Protein AF-A0KVY9-F1 (afdb_monomer_lite)

Secondary structure (DSSP, 8-state):
-HHHHHHHHHHHHHHHHHHHHTT-HHHHHHHHHGGGGGGS--HHHHHHHHHHHHHHIIIIIIHHHHHHHHHHHHTT---HHHHHHHHHHHHHHHHHHHHHHHHHHHHHHHHHS--

Foldseek 3Di:
DVVLLVLLLVLLQVVLVLCVVVVVVVSNVCSNCLSVLVVVLDLVSLVVSLVVLLCCLCPPLVVVLVVQLVVCVVVVHDNVVSNVVSVVSSVSSVVSSVSSVVSSVVSVVVVVVVD

Sequence (115 aa):
MWWRVSWIIVAFWLLSAHFLRYDQLVLTGLFAFA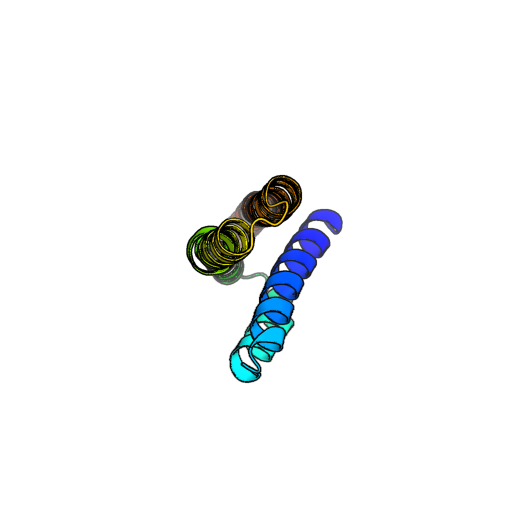PLGLLIKHPVVIRLLQAILFISVVIVWGTTAIDAVQVRIAHGAPWIRLAIIMGGVMLFSLGAVWSANGIWRKRARYSKSAF

pLDDT: mean 90.68, std 8.87, range [48.62, 97.38]

Radius of gyration: 16.35 Å; chains: 1; bounding box: 38×26×53 Å

Structure (mmCIF, N/CA/C/O backbone):
data_AF-A0KVY9-F1
#
_entry.id   AF-A0KVY9-F1
#
loop_
_atom_site.group_PDB
_atom_site.id
_atom_site.type_symbol
_atom_site.label_atom_id
_atom_site.label_alt_id
_atom_site.label_comp_id
_atom_site.label_asym_id
_atom_site.label_entity_id
_atom_site.label_seq_id
_atom_site.pdbx_PDB_ins_code
_atom_site.Cartn_x
_atom_site.Cartn_y
_atom_site.Cartn_z
_atom_site.occupancy
_atom_site.B_iso_or_equiv
_atom_site.auth_seq_id
_atom_site.auth_comp_id
_atom_site.auth_asym_id
_atom_site.auth_atom_id
_atom_site.pdbx_PDB_model_num
ATOM 1 N N . MET A 1 1 ? -22.096 2.111 4.348 1.00 67.62 1 MET A N 1
ATOM 2 C CA . MET A 1 1 ? -20.776 1.889 5.001 1.00 67.62 1 MET A CA 1
ATOM 3 C C . MET A 1 1 ? -19.995 0.752 4.345 1.00 67.62 1 MET A C 1
ATOM 5 O O . MET A 1 1 ? -18.7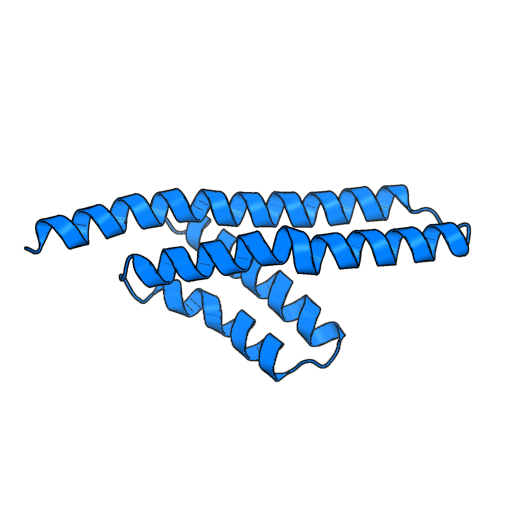75 0.829 4.338 1.00 67.62 1 MET A O 1
ATOM 9 N N . TRP A 1 2 ? -20.683 -0.222 3.739 1.00 80.88 2 TRP A N 1
ATOM 10 C CA . TRP A 1 2 ? -20.125 -1.383 3.035 1.00 80.88 2 TRP A CA 1
ATOM 11 C C . TRP A 1 2 ? -19.054 -1.056 1.988 1.00 80.88 2 TRP A C 1
ATOM 13 O O . TRP A 1 2 ? -17.958 -1.588 2.083 1.00 80.88 2 TRP A O 1
ATOM 23 N N . TRP A 1 3 ? -19.291 -0.089 1.094 1.00 87.38 3 TRP A N 1
ATOM 24 C CA . TRP A 1 3 ? -18.319 0.260 0.045 1.00 87.38 3 TRP A CA 1
ATOM 25 C C . TRP A 1 3 ? -16.937 0.686 0.577 1.00 87.38 3 TRP A C 1
ATOM 27 O O . TRP A 1 3 ? -15.921 0.354 -0.022 1.00 87.38 3 TRP A O 1
ATOM 37 N N . ARG A 1 4 ? -16.875 1.374 1.730 1.00 88.00 4 ARG A N 1
ATOM 38 C CA . ARG A 1 4 ? -15.601 1.785 2.358 1.00 88.00 4 ARG A CA 1
ATOM 39 C C . ARG A 1 4 ? -14.856 0.593 2.951 1.00 88.00 4 ARG A C 1
ATOM 41 O O . ARG A 1 4 ? -13.638 0.534 2.882 1.00 88.00 4 ARG A O 1
ATOM 48 N N . VAL A 1 5 ? -15.599 -0.344 3.541 1.00 88.81 5 VAL A N 1
ATOM 49 C CA . VAL A 1 5 ? -15.041 -1.572 4.122 1.00 88.81 5 VAL A CA 1
ATOM 50 C C . VAL A 1 5 ? -14.485 -2.457 3.011 1.00 88.81 5 VAL A C 1
ATOM 52 O O . VAL A 1 5 ? -13.329 -2.855 3.093 1.00 88.81 5 VAL A O 1
ATOM 55 N N . SER A 1 6 ? -15.256 -2.675 1.943 1.00 92.06 6 SER A N 1
ATOM 56 C CA . SER A 1 6 ? -14.808 -3.427 0.769 1.00 92.06 6 SER A CA 1
ATOM 57 C C . SER A 1 6 ? -13.548 -2.819 0.153 1.00 92.06 6 SER A C 1
ATOM 59 O O . SER A 1 6 ? -12.609 -3.547 -0.139 1.00 92.06 6 SER A O 1
ATOM 61 N N . TRP A 1 7 ? -13.474 -1.489 0.031 1.00 94.62 7 TRP A N 1
ATOM 62 C CA . TRP A 1 7 ? -12.287 -0.814 -0.502 1.00 94.62 7 TRP A CA 1
ATOM 63 C C . TRP A 1 7 ? -11.036 -1.073 0.353 1.00 94.62 7 TRP A C 1
ATOM 65 O O . TRP A 1 7 ? -9.989 -1.438 -0.177 1.00 94.62 7 TRP A O 1
ATOM 75 N N . ILE A 1 8 ? -11.144 -0.954 1.681 1.00 93.12 8 ILE A N 1
ATOM 76 C CA . ILE A 1 8 ? -10.026 -1.232 2.598 1.00 93.12 8 ILE A CA 1
ATOM 77 C C . ILE A 1 8 ? -9.608 -2.707 2.525 1.00 93.12 8 ILE A C 1
ATOM 79 O O . ILE A 1 8 ? -8.412 -2.984 2.481 1.00 93.12 8 ILE A O 1
ATOM 83 N N . ILE A 1 9 ? -10.566 -3.639 2.472 1.00 94.69 9 ILE A N 1
ATOM 84 C CA . ILE A 1 9 ? -10.284 -5.077 2.329 1.00 94.69 9 ILE A CA 1
ATOM 85 C C . ILE A 1 9 ? -9.483 -5.333 1.051 1.00 94.69 9 ILE A C 1
ATOM 87 O O . ILE A 1 9 ? -8.424 -5.949 1.114 1.00 94.69 9 ILE A O 1
ATOM 91 N N . VAL A 1 10 ? -9.940 -4.806 -0.088 1.00 96.00 10 VAL A N 1
ATOM 92 C CA . VAL A 1 10 ? -9.254 -4.991 -1.374 1.00 96.00 10 VAL A CA 1
ATOM 93 C C . VAL A 1 10 ? -7.849 -4.385 -1.344 1.00 96.00 10 VAL A C 1
ATOM 95 O O . VAL A 1 10 ? -6.915 -5.010 -1.834 1.00 96.00 10 VAL A O 1
ATOM 98 N N . ALA A 1 11 ? -7.656 -3.215 -0.727 1.00 96.00 11 ALA A N 1
ATOM 99 C CA . ALA A 1 11 ? -6.326 -2.615 -0.593 1.00 96.00 11 ALA A CA 1
ATOM 100 C C . ALA A 1 11 ? -5.367 -3.486 0.243 1.00 96.00 11 ALA A C 1
ATOM 102 O O . ALA A 1 11 ? -4.208 -3.663 -0.131 1.00 96.00 11 ALA A O 1
ATOM 103 N N . PHE A 1 12 ? -5.850 -4.081 1.339 1.00 96.38 12 PHE A N 1
ATOM 104 C CA . PHE A 1 12 ? -5.065 -5.023 2.143 1.00 96.38 12 PHE A CA 1
ATOM 105 C C . PHE A 1 12 ? -4.783 -6.338 1.418 1.00 96.38 12 PHE A C 1
ATOM 107 O O . PHE A 1 12 ? -3.692 -6.885 1.552 1.00 96.38 12 PHE A O 1
ATOM 114 N N . TRP A 1 13 ? -5.726 -6.837 0.622 1.00 96.56 13 TRP A N 1
ATOM 115 C CA . TRP A 1 13 ? -5.516 -8.041 -0.179 1.00 96.56 13 TRP A CA 1
ATOM 116 C C . TRP A 1 13 ? -4.538 -7.819 -1.327 1.00 96.56 13 TRP A C 1
ATOM 118 O O . TRP A 1 13 ? -3.718 -8.694 -1.575 1.00 96.56 13 TRP A O 1
ATOM 128 N N . LEU A 1 14 ? -4.542 -6.647 -1.967 1.00 95.56 14 LEU A N 1
ATOM 129 C CA . LEU A 1 14 ? -3.496 -6.277 -2.925 1.00 95.56 14 LEU A CA 1
ATOM 130 C C . LEU A 1 14 ? -2.117 -6.275 -2.255 1.00 95.56 14 LEU A C 1
ATOM 132 O O . LEU A 1 14 ? -1.165 -6.822 -2.808 1.00 95.56 14 LEU A O 1
ATOM 136 N N . LEU A 1 15 ? -2.019 -5.703 -1.051 1.00 96.06 15 LEU A N 1
ATOM 137 C CA . LEU A 1 15 ? -0.777 -5.696 -0.280 1.00 96.06 15 LEU A CA 1
ATOM 138 C C . LEU A 1 15 ? -0.339 -7.118 0.107 1.00 96.06 15 LEU A C 1
ATOM 140 O O . LEU A 1 15 ? 0.822 -7.471 -0.058 1.00 96.06 15 LEU A O 1
ATOM 144 N N . SER A 1 16 ? -1.267 -7.957 0.568 1.00 96.31 16 SER A N 1
ATOM 145 C CA . SER A 1 16 ? -1.011 -9.365 0.891 1.00 96.31 16 SER A CA 1
ATOM 146 C C . SER A 1 16 ? -0.540 -10.161 -0.332 1.00 96.31 16 SER A C 1
ATOM 148 O O . SER A 1 16 ? 0.475 -10.849 -0.263 1.00 96.31 16 SER A O 1
ATOM 150 N N . ALA A 1 17 ? -1.208 -10.002 -1.479 1.00 95.81 17 ALA A N 1
ATOM 151 C CA . ALA A 1 17 ? -0.840 -10.659 -2.731 1.00 95.81 17 ALA A CA 1
ATOM 152 C C . ALA A 1 17 ? 0.556 -10.247 -3.220 1.00 95.81 17 ALA A C 1
ATOM 154 O O . ALA A 1 17 ? 1.274 -11.062 -3.799 1.00 95.81 17 ALA A O 1
ATOM 155 N N . HIS A 1 18 ? 0.966 -9.001 -2.962 1.00 95.25 18 HIS A N 1
ATOM 156 C CA . HIS A 1 18 ? 2.332 -8.569 -3.228 1.00 95.25 18 HIS A CA 1
ATOM 157 C C . HIS A 1 18 ? 3.343 -9.383 -2.410 1.00 95.25 18 HIS A C 1
ATOM 159 O O . HIS A 1 18 ? 4.266 -9.936 -2.993 1.00 95.25 18 HIS A O 1
ATOM 165 N N . PHE A 1 19 ? 3.152 -9.532 -1.096 1.00 95.00 19 PHE A N 1
ATOM 166 C CA . PHE A 1 19 ? 4.057 -10.341 -0.266 1.00 95.00 19 PHE A CA 1
ATOM 167 C C . PHE A 1 19 ? 4.031 -11.832 -0.615 1.00 95.00 19 PHE A C 1
ATOM 169 O O . PHE A 1 19 ? 5.069 -12.488 -0.526 1.00 95.00 19 PHE A O 1
ATOM 176 N N . LEU A 1 20 ? 2.889 -12.345 -1.083 1.00 95.50 20 LEU A N 1
ATOM 177 C CA . LEU A 1 20 ? 2.778 -13.719 -1.570 1.00 95.50 20 LEU A CA 1
ATOM 178 C C . LEU A 1 20 ? 3.662 -13.956 -2.800 1.00 95.50 20 LEU A C 1
ATOM 180 O O . LEU A 1 20 ? 4.278 -15.006 -2.908 1.00 95.50 20 LEU A O 1
ATOM 184 N N . ARG A 1 21 ? 3.777 -12.968 -3.699 1.00 93.12 21 ARG A N 1
ATOM 185 C CA . ARG A 1 21 ? 4.646 -13.051 -4.886 1.00 93.12 21 ARG A CA 1
ATOM 186 C C . ARG A 1 21 ? 6.133 -13.216 -4.539 1.00 93.12 21 ARG A C 1
ATOM 188 O O . ARG A 1 21 ? 6.879 -13.728 -5.365 1.00 93.12 21 ARG A O 1
ATOM 195 N N . TYR A 1 22 ? 6.554 -12.762 -3.360 1.00 92.75 22 TYR A N 1
ATOM 196 C CA . TYR A 1 22 ? 7.929 -12.891 -2.863 1.00 92.75 22 TYR A CA 1
ATOM 197 C C . TYR A 1 22 ? 8.069 -14.011 -1.819 1.00 92.75 22 TYR A C 1
ATOM 199 O O . TYR A 1 22 ? 9.009 -13.985 -1.028 1.00 92.75 22 TYR A O 1
ATOM 207 N N . ASP A 1 23 ? 7.110 -14.944 -1.765 1.00 93.19 23 ASP A N 1
ATOM 208 C CA . ASP A 1 23 ? 7.071 -16.082 -0.836 1.00 93.19 23 ASP A CA 1
ATOM 209 C C . ASP A 1 23 ? 7.144 -15.693 0.655 1.00 93.19 23 ASP A C 1
ATOM 211 O O . ASP A 1 23 ? 7.455 -16.502 1.532 1.00 93.19 23 ASP A O 1
ATOM 215 N N . GLN A 1 24 ? 6.794 -14.447 0.992 1.00 95.25 24 GLN A N 1
ATOM 216 C CA . GLN A 1 24 ? 6.781 -13.954 2.369 1.00 95.25 24 GLN A CA 1
ATOM 217 C C . GLN A 1 24 ? 5.455 -14.321 3.046 1.00 95.25 24 GLN A C 1
ATOM 219 O O . GLN A 1 24 ? 4.587 -13.475 3.286 1.00 95.25 24 GLN A O 1
ATOM 224 N N . LEU A 1 25 ? 5.283 -15.609 3.357 1.00 94.62 25 LEU A N 1
ATOM 225 C CA . LEU A 1 25 ? 4.023 -16.175 3.865 1.00 94.62 25 LEU A CA 1
ATOM 226 C C . LEU A 1 25 ? 3.554 -15.530 5.180 1.00 94.62 25 LEU A C 1
ATOM 228 O O . LEU A 1 25 ? 2.356 -15.311 5.366 1.00 94.62 25 LEU A O 1
ATOM 232 N N . VAL A 1 26 ? 4.485 -15.159 6.067 1.00 95.94 26 VAL A N 1
ATOM 233 C CA . VAL A 1 26 ? 4.163 -14.495 7.344 1.00 95.94 26 VAL A CA 1
ATOM 234 C C . VAL A 1 26 ? 3.495 -13.138 7.105 1.00 95.94 26 VAL A C 1
ATOM 236 O O . VAL A 1 26 ? 2.421 -12.872 7.646 1.00 95.94 26 VAL A O 1
ATOM 239 N N . LEU A 1 27 ? 4.087 -12.290 6.257 1.00 93.94 27 LEU A N 1
ATOM 240 C CA . LEU A 1 27 ? 3.511 -10.982 5.922 1.00 93.94 27 LEU A CA 1
ATOM 241 C C . LEU A 1 27 ? 2.234 -11.119 5.091 1.00 93.94 27 LEU A C 1
ATOM 243 O O . LEU A 1 27 ? 1.288 -10.357 5.287 1.00 93.94 27 LEU A O 1
ATOM 247 N N . THR A 1 28 ? 2.174 -12.127 4.221 1.00 96.25 28 THR A N 1
ATOM 248 C CA . THR A 1 28 ? 0.970 -12.462 3.453 1.00 96.25 28 THR A CA 1
ATOM 249 C C . THR A 1 28 ? -0.211 -12.710 4.383 1.00 96.25 28 THR A C 1
ATOM 251 O O . THR A 1 28 ? -1.236 -12.038 4.252 1.00 96.25 28 THR A O 1
ATOM 254 N N . GLY A 1 29 ? -0.059 -13.618 5.354 1.00 95.00 29 GLY A N 1
ATOM 255 C CA . GLY A 1 29 ? -1.095 -13.914 6.342 1.00 95.00 29 GLY A CA 1
ATOM 256 C C . GLY A 1 29 ? -1.453 -12.685 7.176 1.00 95.00 29 GLY A C 1
ATOM 257 O O . GLY A 1 29 ? -2.631 -12.350 7.304 1.00 95.00 29 GLY A O 1
ATOM 258 N N . LEU A 1 30 ? -0.445 -11.956 7.669 1.00 95.62 30 LEU A N 1
ATOM 259 C CA . LEU A 1 30 ? -0.649 -10.746 8.466 1.00 95.62 30 LEU A CA 1
ATOM 260 C C . LEU A 1 30 ? -1.538 -9.727 7.740 1.00 95.62 30 LEU A C 1
ATOM 262 O O . LEU A 1 30 ? -2.527 -9.263 8.306 1.00 95.62 30 LEU A O 1
ATOM 266 N N . PHE A 1 31 ? -1.229 -9.401 6.483 1.00 95.88 31 PHE A N 1
ATOM 267 C CA . PHE A 1 31 ? -2.000 -8.418 5.721 1.00 95.88 31 PHE A CA 1
ATOM 268 C C . PHE A 1 31 ? -3.312 -8.971 5.154 1.00 95.88 31 PHE A C 1
ATOM 270 O O . PHE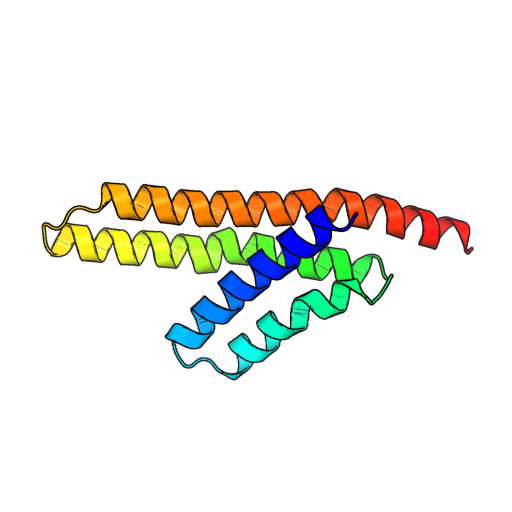 A 1 31 ? -4.257 -8.200 4.992 1.00 95.88 31 PHE A O 1
ATOM 277 N N . ALA A 1 32 ? -3.423 -10.284 4.921 1.00 95.69 32 ALA A N 1
ATOM 278 C CA . ALA A 1 32 ? -4.684 -10.922 4.534 1.00 95.69 32 ALA A CA 1
ATOM 279 C C . ALA A 1 32 ? -5.739 -10.814 5.646 1.00 95.69 32 ALA A C 1
ATOM 281 O O . ALA A 1 32 ? -6.907 -10.529 5.368 1.00 95.69 32 ALA A O 1
ATOM 282 N N . PHE A 1 33 ? -5.318 -11.000 6.903 1.00 95.69 33 PHE A N 1
ATOM 283 C CA . PHE A 1 33 ? -6.197 -10.951 8.073 1.00 95.69 33 PHE A CA 1
ATOM 284 C C . PHE A 1 33 ? -6.299 -9.565 8.721 1.00 95.69 33 PHE A C 1
ATOM 286 O O . PHE A 1 33 ? -7.288 -9.293 9.399 1.00 95.69 33 PHE A O 1
ATOM 293 N N . ALA A 1 34 ? -5.355 -8.649 8.476 1.00 93.06 34 ALA A N 1
ATOM 294 C CA . ALA A 1 34 ? -5.397 -7.267 8.965 1.00 93.06 34 ALA A CA 1
ATOM 295 C C . ALA A 1 34 ? -6.763 -6.557 8.811 1.00 93.06 34 ALA A C 1
ATOM 297 O O . ALA A 1 34 ? -7.219 -5.945 9.785 1.00 93.06 34 ALA A O 1
ATOM 298 N N . PRO A 1 35 ? -7.487 -6.636 7.672 1.00 91.88 35 PRO A N 1
ATOM 299 C CA . PRO A 1 35 ? -8.778 -5.967 7.545 1.00 91.88 35 PRO A CA 1
ATOM 300 C C . PRO A 1 35 ? -9.875 -6.542 8.460 1.00 91.88 35 PRO A C 1
ATOM 302 O O . PRO A 1 35 ? -10.865 -5.850 8.697 1.00 91.88 35 PRO A O 1
ATOM 305 N N . LEU A 1 36 ? -9.707 -7.730 9.061 1.00 91.75 36 LEU A N 1
ATOM 306 C CA . LEU A 1 36 ? -10.599 -8.214 10.128 1.00 91.75 36 LEU A CA 1
ATOM 307 C C . LEU A 1 36 ? -10.564 -7.300 11.362 1.00 91.75 36 LEU A C 1
ATOM 309 O O . LEU A 1 36 ? -11.557 -7.197 12.081 1.00 91.75 36 LEU A O 1
ATOM 313 N N . GLY A 1 37 ? -9.483 -6.537 11.555 1.00 87.12 37 GLY A N 1
ATOM 314 C CA . GLY A 1 37 ? -9.403 -5.477 12.560 1.00 87.12 37 GLY A CA 1
ATOM 315 C C . GLY A 1 37 ? -10.488 -4.402 12.401 1.00 87.12 37 GLY A C 1
ATOM 316 O O . GLY A 1 37 ? -10.834 -3.731 13.371 1.00 87.12 37 GLY A O 1
ATOM 317 N N . LEU A 1 38 ? -11.116 -4.271 11.224 1.00 86.69 38 LEU A N 1
ATOM 318 C CA . LEU A 1 38 ? -12.287 -3.408 11.040 1.00 86.69 38 LEU A CA 1
ATOM 319 C C . LEU A 1 38 ? -13.486 -3.851 11.897 1.00 86.69 38 LEU A C 1
ATOM 321 O O . LEU A 1 38 ? -14.320 -3.002 12.227 1.00 86.69 38 LEU A O 1
ATOM 325 N N . LEU A 1 39 ? -13.579 -5.127 12.285 1.00 86.75 39 LEU A N 1
ATOM 326 C CA . LEU A 1 39 ? -14.614 -5.643 13.192 1.00 86.75 39 LEU A CA 1
ATOM 327 C C . LEU A 1 39 ? -14.413 -5.140 14.624 1.00 86.75 39 LEU A C 1
ATOM 329 O O . LEU A 1 39 ? -15.385 -4.881 15.336 1.00 86.75 39 LEU A O 1
ATOM 333 N N . ILE A 1 40 ? -13.158 -4.905 15.016 1.00 83.56 40 ILE A N 1
ATOM 334 C CA . ILE A 1 40 ? -12.811 -4.311 16.301 1.00 83.56 40 ILE A CA 1
ATOM 335 C C . ILE A 1 40 ? -13.214 -2.835 16.234 1.00 83.56 40 ILE A C 1
ATOM 337 O O . ILE A 1 40 ? -12.584 -2.010 15.569 1.00 83.56 40 ILE A O 1
ATOM 341 N N . LYS A 1 41 ? -14.316 -2.472 16.904 1.00 76.06 41 LYS A N 1
ATOM 342 C CA . LYS A 1 41 ? -14.916 -1.119 16.879 1.00 76.06 41 LYS A CA 1
ATOM 343 C C . LYS A 1 41 ? -14.049 -0.033 17.544 1.00 76.06 41 LYS A C 1
ATOM 345 O O . LYS A 1 41 ? -14.508 1.093 17.715 1.00 76.06 41 LYS A O 1
ATOM 350 N N . HIS A 1 42 ? -12.790 -0.334 17.850 1.00 83.38 42 HIS A N 1
ATOM 351 C CA . HIS A 1 42 ? -11.859 0.555 18.523 1.00 83.38 42 HIS A CA 1
ATOM 352 C C . HIS A 1 42 ? -11.210 1.560 17.544 1.00 83.38 42 HIS A C 1
ATOM 354 O O . HIS A 1 42 ? -10.723 1.163 16.479 1.00 83.38 42 HIS A O 1
ATOM 360 N N . PRO A 1 43 ? -11.165 2.867 17.871 1.00 83.44 43 PRO A N 1
ATOM 361 C CA . PRO A 1 43 ? -10.645 3.895 16.966 1.00 83.44 43 PRO A CA 1
ATOM 362 C C . PRO A 1 43 ? -9.144 3.747 16.674 1.00 83.44 43 PRO A C 1
ATOM 364 O O . PRO A 1 43 ? -8.716 4.055 15.562 1.00 83.44 43 PRO A O 1
ATOM 367 N N . VAL A 1 44 ? -8.350 3.237 17.623 1.00 88.00 44 VAL A N 1
ATOM 368 C CA . VAL A 1 44 ? -6.901 3.031 17.426 1.00 88.00 44 VAL A CA 1
ATOM 369 C C . VAL A 1 44 ? -6.628 1.977 16.353 1.00 88.00 44 VAL A C 1
ATOM 371 O O . VAL A 1 44 ? -5.764 2.191 15.511 1.00 88.00 44 VAL A O 1
ATOM 374 N N . VAL A 1 45 ? -7.413 0.894 16.303 1.00 89.19 45 VAL A N 1
ATOM 375 C CA . VAL A 1 45 ? -7.232 -0.175 15.303 1.00 89.19 45 VAL A CA 1
ATOM 376 C C . VAL A 1 45 ? -7.443 0.368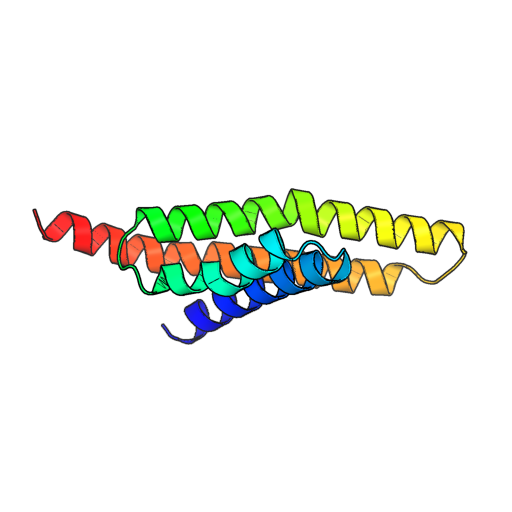 13.891 1.00 89.19 45 VAL A C 1
ATOM 378 O O . VAL A 1 45 ? -6.633 0.125 13.003 1.00 89.19 45 VAL A O 1
ATOM 381 N N . ILE A 1 46 ? -8.471 1.199 13.689 1.00 88.69 46 ILE A N 1
ATOM 382 C CA . ILE A 1 46 ? -8.699 1.860 12.396 1.00 88.69 46 ILE A CA 1
ATOM 383 C C . ILE A 1 46 ? -7.526 2.767 12.015 1.00 88.69 46 ILE A C 1
ATOM 385 O O . ILE A 1 46 ? -7.144 2.817 10.846 1.00 88.69 46 ILE A O 1
ATOM 389 N N . ARG A 1 47 ? -6.942 3.473 12.989 1.00 89.88 47 ARG A N 1
ATOM 390 C CA . ARG A 1 47 ? -5.804 4.361 12.743 1.00 89.88 47 ARG A CA 1
ATOM 391 C C . ARG A 1 47 ? -4.538 3.584 12.381 1.00 89.88 47 ARG A C 1
ATOM 393 O O . ARG A 1 47 ? -3.827 4.011 11.477 1.00 89.88 47 ARG A O 1
ATOM 400 N N . LEU A 1 48 ? -4.302 2.440 13.023 1.00 93.12 48 LEU A N 1
ATOM 401 C CA . LEU A 1 48 ? -3.203 1.532 12.687 1.00 93.12 48 LEU A CA 1
ATOM 402 C C . LEU A 1 48 ? -3.349 0.980 11.266 1.00 93.12 48 LEU A C 1
ATOM 404 O O . LEU A 1 48 ? -2.418 1.098 10.476 1.00 93.12 48 LEU A O 1
ATOM 408 N N . LEU A 1 49 ? -4.529 0.467 10.901 1.00 92.75 49 LEU A N 1
ATOM 409 C CA . LEU A 1 49 ? -4.790 -0.032 9.544 1.00 92.75 49 LEU A CA 1
ATOM 410 C C . LEU A 1 49 ? -4.570 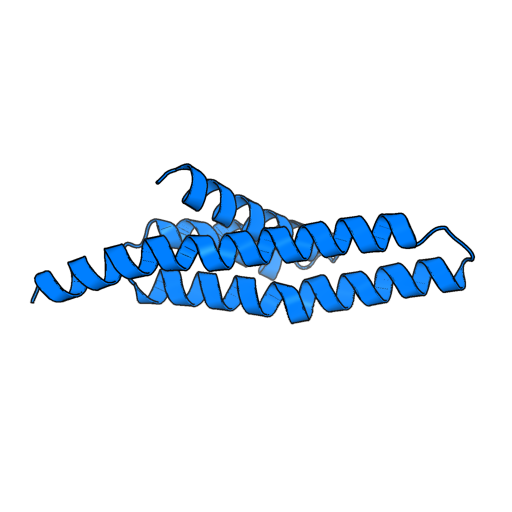1.052 8.481 1.00 92.75 49 LEU A C 1
ATOM 412 O O . LEU A 1 49 ? -4.000 0.796 7.423 1.00 92.75 49 LEU A O 1
ATOM 416 N N . GLN A 1 50 ? -4.985 2.282 8.782 1.00 92.38 50 GLN A N 1
ATOM 417 C CA . GLN A 1 50 ? -4.763 3.424 7.907 1.00 92.38 50 GLN A CA 1
ATOM 418 C C . GLN A 1 50 ? -3.273 3.771 7.767 1.00 92.38 50 GLN A C 1
ATOM 420 O O . GLN A 1 50 ? -2.823 4.045 6.656 1.00 92.38 50 GLN A O 1
ATOM 425 N N . ALA A 1 51 ? -2.520 3.773 8.870 1.00 94.38 51 ALA A N 1
ATOM 426 C CA . ALA A 1 51 ? -1.086 4.045 8.857 1.00 94.38 51 ALA A CA 1
ATOM 427 C C . ALA A 1 51 ? -0.330 2.989 8.041 1.00 94.38 51 ALA A C 1
ATOM 429 O O . ALA A 1 51 ? 0.477 3.351 7.192 1.00 94.38 51 ALA A O 1
ATOM 430 N N . ILE A 1 52 ? -0.659 1.707 8.227 1.00 95.25 52 ILE A N 1
ATOM 431 C CA . ILE A 1 52 ? -0.083 0.594 7.462 1.00 95.25 52 ILE A CA 1
ATOM 432 C C . ILE A 1 52 ? -0.307 0.794 5.960 1.00 95.25 52 ILE A C 1
ATOM 434 O O . ILE A 1 52 ? 0.653 0.772 5.193 1.00 95.25 52 ILE A O 1
ATOM 438 N N . LEU A 1 53 ? -1.550 1.046 5.532 1.00 94.44 53 LEU A N 1
ATOM 439 C CA . LEU A 1 53 ? -1.848 1.254 4.112 1.00 94.44 53 LEU A CA 1
ATOM 440 C C . LEU A 1 53 ? -1.127 2.485 3.550 1.00 94.44 53 LEU A C 1
ATOM 442 O O . LEU A 1 53 ? -0.570 2.417 2.457 1.00 94.44 53 LEU A O 1
ATOM 446 N N . PHE A 1 54 ? -1.090 3.589 4.297 1.00 95.75 54 PHE A N 1
ATOM 447 C CA . PHE A 1 54 ? -0.390 4.799 3.869 1.00 95.75 54 PHE A CA 1
ATOM 448 C C . PHE A 1 54 ? 1.116 4.569 3.698 1.00 95.75 54 PHE A C 1
ATOM 450 O O . PHE A 1 54 ? 1.676 4.926 2.665 1.00 95.75 54 PHE A O 1
ATOM 457 N N . ILE A 1 55 ? 1.756 3.915 4.669 1.00 96.31 55 ILE A N 1
ATOM 458 C CA . ILE A 1 55 ? 3.178 3.563 4.602 1.00 96.31 55 ILE A CA 1
ATOM 459 C C . ILE A 1 55 ? 3.434 2.620 3.419 1.00 96.31 55 ILE A C 1
ATOM 461 O O . ILE A 1 55 ? 4.395 2.814 2.676 1.00 96.31 55 ILE A O 1
ATOM 465 N N . SER A 1 56 ? 2.541 1.652 3.184 1.00 94.94 56 SER A N 1
ATOM 466 C CA . SER A 1 56 ? 2.670 0.703 2.074 1.00 94.94 56 SER A CA 1
ATOM 467 C C . SER A 1 56 ? 2.640 1.371 0.692 1.00 94.94 56 SER A C 1
ATOM 469 O O . SER A 1 56 ? 3.342 0.922 -0.208 1.00 94.94 56 SER A O 1
ATOM 471 N N . VAL A 1 57 ? 1.908 2.481 0.518 1.00 95.12 57 VAL A N 1
ATOM 472 C CA . VAL A 1 57 ? 1.897 3.255 -0.741 1.00 95.12 57 VAL A CA 1
ATOM 473 C C . VAL A 1 57 ? 3.295 3.730 -1.114 1.00 95.12 57 VAL A C 1
ATOM 475 O O . VAL A 1 57 ? 3.687 3.625 -2.271 1.00 95.12 57 VAL A O 1
ATOM 478 N N . VAL A 1 58 ? 4.052 4.231 -0.141 1.00 93.44 58 VAL A N 1
ATOM 479 C CA . VAL A 1 58 ? 5.386 4.780 -0.396 1.00 93.44 58 VAL A CA 1
ATOM 480 C C . VAL A 1 58 ? 6.426 3.664 -0.429 1.00 93.44 58 VAL A C 1
ATOM 482 O O . VAL A 1 58 ? 7.177 3.553 -1.393 1.00 93.44 58 VAL A O 1
ATOM 485 N N . ILE A 1 59 ? 6.447 2.818 0.604 1.00 95.69 59 ILE A N 1
ATOM 486 C CA . ILE A 1 59 ? 7.526 1.845 0.812 1.00 95.69 59 ILE A CA 1
ATOM 487 C C . ILE A 1 59 ? 7.374 0.613 -0.075 1.00 95.69 59 ILE A C 1
ATOM 489 O O . ILE A 1 59 ? 8.376 0.111 -0.563 1.00 95.69 59 ILE A O 1
ATOM 493 N N . VAL A 1 60 ? 6.156 0.111 -0.286 1.00 95.81 60 VAL A N 1
ATOM 494 C CA . VAL A 1 60 ? 5.932 -1.134 -1.041 1.00 95.81 60 VAL A CA 1
ATOM 495 C C . VAL A 1 60 ? 5.588 -0.813 -2.486 1.00 95.81 60 VAL A C 1
ATOM 497 O O . VAL A 1 60 ? 6.278 -1.241 -3.406 1.00 95.81 60 VAL A O 1
ATOM 500 N N . TRP A 1 61 ? 4.542 -0.019 -2.712 1.00 96.44 61 TRP A N 1
ATOM 501 C CA . TRP A 1 61 ? 4.089 0.263 -4.072 1.00 96.44 61 TRP A CA 1
ATOM 502 C C . TRP A 1 61 ? 5.036 1.202 -4.820 1.00 96.44 61 TRP A C 1
ATOM 504 O O . TRP A 1 61 ? 5.289 0.968 -5.999 1.00 96.44 61 TRP A O 1
ATOM 514 N N . GLY A 1 62 ? 5.602 2.205 -4.143 1.00 95.62 62 GLY A N 1
ATOM 515 C CA . GLY A 1 62 ? 6.582 3.121 -4.728 1.00 95.62 62 GLY A CA 1
ATOM 516 C C . GLY A 1 62 ? 7.862 2.417 -5.179 1.00 95.62 62 GLY A C 1
ATOM 517 O O . GLY A 1 62 ? 8.257 2.559 -6.334 1.00 95.62 62 GLY A O 1
ATOM 518 N N . THR A 1 63 ? 8.471 1.607 -4.308 1.00 96.06 63 THR A N 1
ATOM 519 C CA . THR A 1 63 ? 9.678 0.827 -4.647 1.00 96.06 63 THR A CA 1
ATOM 520 C C . THR A 1 63 ? 9.397 -0.162 -5.774 1.00 96.06 63 THR A C 1
ATOM 522 O O . THR A 1 63 ? 10.073 -0.128 -6.797 1.00 96.06 63 THR A O 1
ATOM 525 N N . THR A 1 64 ? 8.309 -0.934 -5.675 1.00 95.25 64 THR A N 1
ATOM 526 C CA . THR A 1 64 ? 7.891 -1.880 -6.723 1.00 95.25 64 THR A CA 1
ATOM 527 C C . THR A 1 64 ? 7.675 -1.192 -8.069 1.00 95.25 64 THR A C 1
ATOM 529 O O . THR A 1 64 ? 8.032 -1.741 -9.110 1.00 95.25 64 THR A O 1
ATOM 532 N N . ALA A 1 65 ? 7.066 -0.003 -8.073 1.00 95.94 65 ALA A N 1
ATOM 533 C CA . ALA A 1 65 ? 6.814 0.749 -9.295 1.00 95.94 65 ALA A CA 1
ATOM 534 C C . ALA A 1 65 ? 8.122 1.205 -9.946 1.00 95.94 65 ALA A C 1
ATOM 536 O O . ALA A 1 65 ? 8.289 1.029 -11.152 1.00 95.94 65 ALA A O 1
ATOM 537 N N . ILE A 1 66 ? 9.040 1.756 -9.148 1.00 96.81 66 ILE A N 1
ATOM 538 C CA . ILE A 1 66 ? 10.350 2.206 -9.618 1.00 96.81 66 ILE A CA 1
ATOM 539 C C . ILE A 1 66 ? 11.129 1.018 -10.180 1.00 96.81 66 ILE A C 1
ATOM 541 O O . ILE A 1 66 ? 11.516 1.060 -11.345 1.00 96.81 66 ILE A O 1
ATOM 545 N N . ASP A 1 67 ? 11.274 -0.062 -9.414 1.00 95.81 67 ASP A N 1
ATOM 546 C CA . ASP A 1 67 ? 12.037 -1.243 -9.825 1.00 95.81 67 ASP A CA 1
ATOM 547 C C . ASP A 1 67 ? 11.477 -1.847 -11.116 1.00 95.81 67 ASP A C 1
ATOM 549 O O . ASP A 1 67 ? 12.207 -2.105 -12.075 1.00 95.81 67 ASP A O 1
ATOM 553 N N . ALA A 1 68 ? 10.155 -2.012 -11.194 1.00 94.62 68 ALA A N 1
ATOM 554 C CA . ALA A 1 68 ? 9.520 -2.607 -12.360 1.00 94.62 68 ALA A CA 1
ATOM 555 C C . ALA A 1 68 ? 9.627 -1.710 -13.611 1.00 94.62 68 ALA A C 1
ATOM 557 O O . ALA A 1 68 ? 9.769 -2.227 -14.723 1.00 94.62 68 ALA A O 1
ATOM 558 N N . VAL A 1 69 ? 9.595 -0.381 -13.455 1.00 97.12 69 VAL A N 1
ATOM 559 C CA . VAL A 1 69 ? 9.835 0.568 -14.555 1.00 97.12 69 VAL A CA 1
ATOM 560 C C . VAL A 1 69 ? 11.297 0.535 -14.998 1.00 97.12 69 VAL A C 1
ATOM 562 O O . VAL A 1 69 ? 11.549 0.439 -16.199 1.00 97.12 69 VAL A O 1
ATOM 565 N N . GLN A 1 70 ? 12.251 0.550 -14.064 1.00 97.06 70 GLN A N 1
ATOM 566 C CA . GLN A 1 70 ? 13.685 0.508 -14.375 1.00 97.06 70 GLN A CA 1
ATOM 567 C C . GLN A 1 70 ? 14.059 -0.764 -15.138 1.00 97.06 70 GLN A C 1
ATOM 569 O O . GLN A 1 70 ? 14.728 -0.692 -16.168 1.00 97.06 70 GLN A O 1
ATOM 574 N N . VAL A 1 71 ? 13.538 -1.921 -14.714 1.00 96.62 71 VAL A N 1
ATOM 575 C CA . VAL A 1 71 ? 13.720 -3.185 -15.440 1.00 96.62 71 VAL A CA 1
ATOM 576 C C . VAL A 1 71 ? 13.203 -3.066 -16.875 1.00 96.62 71 VAL A C 1
ATOM 578 O O . VAL A 1 71 ? 13.891 -3.472 -17.806 1.00 96.62 71 VAL A O 1
ATOM 581 N N . ARG A 1 72 ? 12.019 -2.483 -17.100 1.00 96.06 72 ARG A N 1
ATOM 582 C CA . ARG A 1 72 ? 11.464 -2.334 -18.458 1.00 96.06 72 ARG A CA 1
ATOM 583 C C . ARG A 1 72 ? 12.300 -1.398 -19.330 1.00 96.06 72 ARG A C 1
ATOM 585 O O . ARG A 1 72 ? 12.524 -1.732 -20.490 1.00 96.06 72 ARG A O 1
ATOM 592 N N . ILE A 1 73 ? 12.778 -0.283 -18.777 1.00 96.94 73 ILE A N 1
ATOM 593 C CA . ILE A 1 73 ? 13.664 0.658 -19.478 1.00 96.94 73 ILE A CA 1
ATOM 594 C C . ILE A 1 73 ? 14.959 -0.045 -19.897 1.00 96.94 73 ILE A C 1
ATOM 596 O O . ILE A 1 73 ? 15.336 0.034 -21.063 1.00 96.94 73 ILE A O 1
ATOM 600 N N . ALA A 1 74 ? 15.588 -0.795 -18.986 1.00 97.12 74 ALA A N 1
ATOM 601 C CA . ALA A 1 74 ? 16.824 -1.528 -19.262 1.00 97.12 74 ALA A CA 1
ATOM 602 C C . ALA A 1 74 ? 16.672 -2.579 -20.380 1.00 97.12 74 ALA A C 1
ATOM 604 O O . ALA A 1 74 ? 17.621 -2.844 -21.110 1.00 97.12 74 ALA A O 1
ATOM 605 N N . HIS A 1 75 ? 15.474 -3.145 -20.545 1.00 96.69 75 HIS A N 1
ATOM 606 C CA . HIS A 1 75 ? 15.167 -4.122 -21.596 1.00 96.69 75 HIS A CA 1
ATOM 607 C C . HIS A 1 75 ? 14.592 -3.488 -22.877 1.00 96.69 75 HIS A C 1
ATOM 609 O O . HIS A 1 75 ? 14.111 -4.212 -23.748 1.00 96.69 75 HIS A O 1
ATOM 615 N N . GLY A 1 76 ? 14.562 -2.154 -22.993 1.00 95.81 76 GLY A N 1
ATOM 616 C CA . GLY A 1 76 ? 13.960 -1.461 -24.140 1.00 95.81 76 GLY A CA 1
ATOM 617 C C . GLY A 1 76 ? 12.455 -1.718 -24.307 1.00 95.81 76 GLY A C 1
ATOM 618 O O . GLY A 1 76 ? 11.904 -1.537 -25.391 1.00 95.81 76 GLY A O 1
ATOM 619 N N . ALA A 1 77 ? 11.774 -2.165 -23.249 1.00 95.69 77 ALA A N 1
ATOM 620 C CA . ALA A 1 77 ? 10.368 -2.544 -23.283 1.00 95.69 77 ALA A CA 1
ATOM 621 C C . ALA A 1 77 ? 9.444 -1.355 -22.939 1.00 95.69 77 ALA A C 1
ATOM 623 O O . ALA A 1 77 ? 9.820 -0.468 -22.167 1.00 95.69 77 ALA A O 1
ATOM 624 N N . PRO A 1 78 ? 8.184 -1.346 -23.420 1.00 95.62 78 PRO A N 1
ATOM 625 C CA . PRO A 1 78 ? 7.223 -0.302 -23.070 1.00 95.62 78 PRO A CA 1
ATOM 626 C C . PRO A 1 78 ? 6.937 -0.262 -21.559 1.00 95.62 78 PRO A C 1
ATOM 628 O O . PRO A 1 78 ? 6.398 -1.214 -20.992 1.00 95.62 78 PRO A O 1
ATOM 631 N N . TRP A 1 79 ? 7.254 0.858 -20.906 1.00 96.94 79 TRP A N 1
ATOM 632 C CA . TRP A 1 79 ? 7.130 1.032 -19.449 1.00 96.94 79 TRP A CA 1
ATOM 633 C C . TRP A 1 79 ? 6.004 1.992 -19.035 1.00 96.94 79 TRP A C 1
ATOM 635 O O . TRP A 1 79 ? 5.508 1.902 -17.915 1.00 96.94 79 TRP A O 1
ATOM 645 N N . ILE A 1 80 ? 5.532 2.865 -19.935 1.00 96.50 80 ILE A N 1
ATOM 646 C CA . ILE A 1 80 ? 4.495 3.871 -19.629 1.00 96.50 80 ILE A CA 1
ATOM 647 C C . ILE A 1 80 ? 3.201 3.206 -19.140 1.00 96.50 80 ILE A C 1
ATOM 649 O O . ILE A 1 80 ? 2.624 3.624 -18.139 1.00 96.50 80 ILE A O 1
ATOM 653 N N . ARG A 1 81 ? 2.766 2.125 -19.803 1.00 96.19 81 ARG A N 1
ATOM 654 C CA . ARG A 1 81 ? 1.570 1.367 -19.391 1.00 96.19 81 ARG A CA 1
ATOM 655 C C . ARG A 1 81 ? 1.710 0.820 -17.969 1.00 96.19 81 ARG A C 1
ATOM 657 O O . ARG A 1 81 ? 0.768 0.899 -17.190 1.00 96.19 81 ARG A O 1
ATOM 664 N N . LEU A 1 82 ? 2.891 0.309 -17.624 1.00 94.75 82 LEU A N 1
ATOM 665 C CA . LEU A 1 82 ? 3.188 -0.197 -16.287 1.00 94.75 82 LEU A CA 1
ATOM 666 C C . LEU A 1 82 ? 3.169 0.928 -15.245 1.00 94.75 82 LEU A C 1
ATOM 668 O O . LEU A 1 82 ? 2.549 0.767 -14.197 1.00 94.75 82 LEU A O 1
ATOM 672 N N . ALA A 1 83 ? 3.787 2.072 -15.550 1.00 96.06 83 ALA A N 1
ATOM 673 C CA . ALA A 1 83 ? 3.795 3.236 -14.668 1.00 96.06 83 ALA A CA 1
ATOM 674 C C . ALA A 1 83 ? 2.372 3.744 -14.376 1.00 96.06 83 ALA A C 1
ATOM 676 O O . ALA A 1 83 ? 2.045 4.017 -13.224 1.00 96.06 83 ALA A O 1
ATOM 677 N N . ILE A 1 84 ? 1.501 3.795 -15.393 1.00 97.38 84 ILE A N 1
ATOM 678 C CA . ILE A 1 84 ? 0.090 4.184 -15.232 1.00 97.38 84 ILE A CA 1
ATOM 679 C C . ILE A 1 84 ? -0.653 3.198 -14.322 1.00 97.38 84 ILE A C 1
ATOM 681 O O . ILE A 1 84 ? -1.367 3.625 -13.416 1.00 97.38 84 ILE A O 1
ATOM 685 N N . ILE A 1 85 ? -0.473 1.888 -14.526 1.00 95.94 85 ILE A N 1
ATOM 686 C CA . ILE A 1 85 ? -1.116 0.859 -13.694 1.00 95.94 85 ILE A CA 1
ATOM 687 C C . ILE A 1 85 ? -0.661 0.986 -12.238 1.00 95.94 85 ILE A C 1
ATOM 689 O O . ILE A 1 85 ? -1.497 1.037 -11.338 1.00 95.94 85 ILE A O 1
ATOM 693 N N . MET A 1 86 ? 0.648 1.085 -12.001 1.00 96.19 86 MET A N 1
ATOM 694 C CA . MET A 1 86 ? 1.197 1.203 -10.649 1.00 96.19 86 MET A CA 1
ATOM 695 C C . MET A 1 86 ? 0.768 2.505 -9.968 1.00 96.19 86 MET A C 1
ATOM 697 O O . MET A 1 86 ? 0.363 2.480 -8.807 1.00 96.19 86 MET A O 1
ATOM 701 N N . GLY A 1 87 ? 0.748 3.622 -10.700 1.00 96.38 87 GLY A N 1
ATOM 702 C CA . GLY A 1 87 ? 0.176 4.879 -10.219 1.00 96.38 87 GLY A CA 1
ATOM 703 C C . GLY A 1 87 ? -1.299 4.728 -9.835 1.00 96.38 87 GLY A C 1
ATOM 704 O O . GLY A 1 87 ? -1.716 5.191 -8.775 1.00 96.38 87 GLY A O 1
ATOM 705 N N . GLY A 1 88 ? -2.077 3.992 -10.634 1.00 97.00 88 GLY A N 1
ATOM 706 C CA . GLY A 1 88 ? -3.454 3.617 -10.314 1.00 97.00 88 GLY A CA 1
ATOM 707 C C . GLY A 1 88 ? -3.573 2.813 -9.015 1.00 97.00 88 GLY A C 1
ATOM 708 O O . GLY A 1 88 ? -4.410 3.139 -8.176 1.00 97.00 88 GLY A O 1
ATOM 709 N N . VAL A 1 89 ? -2.708 1.816 -8.795 1.00 95.31 89 VAL A N 1
ATOM 710 C CA . VAL A 1 89 ? -2.669 1.021 -7.550 1.00 95.31 89 VAL A CA 1
ATOM 711 C C . VAL A 1 89 ? -2.334 1.896 -6.335 1.00 95.31 89 VAL A C 1
ATOM 713 O O . VAL A 1 89 ? -2.966 1.769 -5.280 1.00 95.31 89 VAL A O 1
ATOM 716 N N . MET A 1 90 ? -1.389 2.829 -6.479 1.00 96.75 90 MET A N 1
ATOM 717 C CA . MET A 1 90 ? -1.030 3.784 -5.426 1.00 96.75 90 MET A CA 1
ATOM 718 C C . MET A 1 90 ? -2.201 4.715 -5.089 1.00 96.75 90 MET A C 1
ATOM 720 O O . MET A 1 90 ? -2.559 4.853 -3.917 1.00 96.75 90 MET A O 1
ATOM 724 N N . LEU A 1 91 ? -2.849 5.304 -6.100 1.00 96.88 91 LEU A N 1
ATOM 725 C CA . LEU A 1 91 ? -4.020 6.168 -5.919 1.00 96.88 91 LEU A CA 1
ATOM 726 C C . LEU A 1 91 ? -5.203 5.409 -5.313 1.00 96.88 91 LEU A C 1
ATOM 728 O O . LEU A 1 91 ? -5.867 5.921 -4.412 1.00 96.88 91 LEU A O 1
ATOM 732 N N . PHE A 1 92 ? -5.441 4.171 -5.747 1.00 96.00 92 PHE A N 1
ATOM 733 C CA . PHE A 1 92 ? -6.466 3.300 -5.178 1.00 96.00 92 PHE A CA 1
ATOM 734 C C . PHE A 1 92 ? -6.216 3.040 -3.685 1.00 96.00 92 PHE A C 1
ATOM 736 O O . PHE A 1 92 ? -7.140 3.146 -2.873 1.00 96.00 92 PHE A O 1
ATOM 743 N N . SER A 1 93 ? -4.965 2.764 -3.313 1.00 94.75 93 SER A N 1
ATOM 744 C CA . SER A 1 93 ? -4.557 2.535 -1.923 1.00 94.75 93 SER A CA 1
ATOM 745 C C . SER A 1 93 ? -4.684 3.807 -1.071 1.00 94.75 93 SER A C 1
ATOM 747 O O . SER A 1 93 ? -5.194 3.755 0.049 1.00 94.75 93 SER A O 1
ATOM 749 N N . LEU A 1 94 ? -4.330 4.979 -1.613 1.00 94.31 94 LEU A N 1
ATOM 750 C CA . LEU A 1 94 ? -4.557 6.277 -0.959 1.00 94.31 94 LEU A CA 1
ATOM 751 C C . LEU A 1 94 ? -6.050 6.593 -0.789 1.00 94.31 94 LEU A C 1
ATOM 753 O O . LEU A 1 94 ? -6.469 7.095 0.257 1.00 94.31 94 LEU A O 1
ATOM 757 N N . GLY A 1 95 ? -6.875 6.249 -1.779 1.00 93.88 95 GLY A N 1
ATOM 758 C CA . GLY A 1 95 ? -8.331 6.336 -1.686 1.00 93.88 95 GLY A CA 1
ATOM 759 C C . GLY A 1 95 ? -8.877 5.495 -0.529 1.00 93.88 95 GLY A C 1
ATOM 760 O O . GLY A 1 95 ? -9.689 5.984 0.264 1.00 93.88 95 GLY A O 1
ATOM 761 N N . ALA A 1 96 ? -8.362 4.274 -0.349 1.00 92.94 96 ALA A N 1
ATOM 762 C CA . ALA A 1 96 ? -8.711 3.415 0.782 1.00 92.94 96 ALA A CA 1
ATOM 763 C C . ALA A 1 96 ? -8.318 4.053 2.130 1.00 92.94 96 ALA A C 1
ATOM 765 O O . ALA A 1 96 ? -9.147 4.107 3.047 1.00 92.94 96 ALA A O 1
ATOM 766 N N . VAL A 1 97 ? -7.108 4.619 2.229 1.00 92.62 97 VAL A N 1
ATOM 767 C CA . VAL A 1 97 ? -6.612 5.369 3.403 1.00 92.62 97 VAL A CA 1
ATOM 768 C C . VAL A 1 97 ? -7.534 6.540 3.747 1.00 92.62 97 VAL A C 1
ATOM 770 O O . VAL A 1 97 ? -7.928 6.708 4.904 1.00 92.62 97 VAL A O 1
ATOM 773 N N . TRP A 1 98 ? -7.930 7.347 2.760 1.00 91.19 98 TRP A N 1
ATOM 774 C CA . TRP A 1 98 ? -8.865 8.451 2.987 1.00 91.19 98 TRP A CA 1
ATOM 775 C C . TRP A 1 98 ? -10.237 7.918 3.411 1.00 91.19 98 TRP A C 1
ATOM 777 O O . TRP A 1 98 ? -10.858 8.430 4.349 1.00 91.19 98 TRP A O 1
ATOM 787 N N . SER A 1 99 ? -10.714 6.836 2.797 1.00 88.56 99 SER A N 1
ATOM 788 C CA . SER A 1 99 ? -12.012 6.258 3.141 1.00 88.56 99 SER A CA 1
ATOM 789 C C . SER A 1 99 ? -12.106 5.873 4.631 1.00 88.56 99 SER A C 1
ATOM 791 O O . SER A 1 99 ? -13.166 6.087 5.242 1.00 88.56 99 SER A O 1
ATOM 793 N N . ALA A 1 100 ? -10.987 5.428 5.227 1.00 85.75 100 ALA A N 1
ATOM 794 C CA . ALA A 1 100 ? -10.851 5.057 6.634 1.00 85.75 100 ALA A CA 1
ATOM 795 C C . ALA A 1 100 ? -11.018 6.247 7.600 1.00 85.75 100 ALA A C 1
ATOM 797 O O . ALA A 1 100 ? -11.619 6.078 8.665 1.00 85.75 100 ALA A O 1
ATOM 798 N N . ASN A 1 101 ? -10.633 7.474 7.212 1.00 84.94 101 ASN A N 1
ATOM 799 C CA . ASN A 1 101 ? -10.866 8.692 8.016 1.00 84.94 101 ASN A CA 1
ATOM 800 C C . ASN A 1 101 ? -12.358 8.910 8.325 1.00 84.94 101 ASN A C 1
ATOM 802 O O . ASN A 1 101 ? -12.727 9.429 9.383 1.00 84.94 101 ASN A O 1
ATOM 806 N N . GLY A 1 102 ? -13.239 8.531 7.393 1.00 78.75 102 GLY A N 1
ATOM 807 C CA . GLY A 1 102 ? -14.688 8.602 7.590 1.00 78.75 102 GLY A CA 1
ATOM 808 C C . GLY A 1 102 ? -15.195 7.620 8.652 1.00 78.75 102 GLY A C 1
ATOM 809 O O . GLY A 1 102 ? -16.123 7.945 9.393 1.00 78.75 102 GLY A O 1
ATOM 810 N N . ILE A 1 103 ? -14.574 6.440 8.753 1.00 78.56 103 ILE A N 1
ATOM 811 C CA . ILE A 1 103 ? -14.907 5.404 9.742 1.00 78.56 103 ILE A CA 1
ATOM 812 C C . ILE A 1 103 ? -14.360 5.802 11.116 1.00 78.56 103 ILE A C 1
ATOM 814 O O . ILE A 1 103 ? -15.090 5.749 12.108 1.00 78.56 103 ILE A O 1
ATOM 818 N N . TRP A 1 104 ? -13.113 6.276 11.162 1.00 81.44 104 TRP A N 1
ATOM 819 C CA . TRP A 1 104 ? -12.460 6.727 12.388 1.00 81.44 104 TRP A CA 1
ATOM 820 C C . TRP A 1 104 ? -13.237 7.856 13.079 1.00 81.44 104 TRP A C 1
ATOM 822 O O . TRP A 1 104 ? -13.595 7.716 14.245 1.00 81.44 104 TRP A O 1
ATOM 832 N N . ARG A 1 105 ? -13.620 8.922 12.353 1.00 78.50 105 ARG A N 1
ATOM 833 C CA . ARG A 1 105 ? -14.392 10.050 12.924 1.00 78.50 105 ARG A CA 1
ATOM 834 C C . ARG A 1 105 ? -15.744 9.640 13.511 1.00 78.50 105 ARG A C 1
ATOM 836 O O . ARG A 1 105 ? -16.258 10.312 14.403 1.00 78.50 105 ARG A O 1
ATOM 843 N N . LYS A 1 106 ? -16.366 8.577 12.994 1.00 77.44 106 LYS A N 1
ATOM 844 C CA . LYS A 1 106 ? -17.609 8.039 13.566 1.00 77.44 106 LYS A CA 1
ATOM 845 C C . LYS A 1 106 ? -17.320 7.269 14.854 1.00 77.44 106 LYS A C 1
ATOM 847 O O . LYS A 1 106 ? -17.936 7.561 15.870 1.00 77.44 106 LYS A O 1
ATOM 852 N N . ARG A 1 107 ? -16.349 6.349 14.841 1.00 77.88 107 ARG A N 1
ATOM 853 C CA . ARG A 1 107 ? -16.005 5.512 16.008 1.00 77.88 107 ARG A CA 1
ATOM 854 C C . ARG A 1 107 ? -15.398 6.307 17.167 1.00 77.88 107 ARG A C 1
ATOM 856 O O . ARG A 1 107 ? -15.747 6.059 18.312 1.00 77.88 107 ARG A O 1
ATOM 863 N N . ALA A 1 108 ? -14.562 7.303 16.876 1.00 75.94 108 ALA A N 1
ATOM 864 C CA . ALA A 1 108 ? -13.988 8.188 17.888 1.00 75.94 108 ALA A CA 1
ATOM 865 C C . ALA A 1 108 ? -15.057 9.023 18.616 1.00 75.94 108 ALA A C 1
ATOM 867 O O . ALA A 1 108 ? -14.911 9.289 19.803 1.00 75.94 108 ALA A O 1
ATOM 868 N N . ARG A 1 109 ? -16.150 9.400 17.933 1.00 75.69 109 ARG A N 1
ATOM 869 C CA . ARG A 1 109 ? -17.287 10.081 18.571 1.00 75.69 109 ARG A CA 1
ATOM 870 C C . ARG A 1 109 ? -18.052 9.161 19.522 1.00 75.69 109 ARG A C 1
ATOM 872 O O . ARG A 1 109 ? -18.291 9.565 20.648 1.00 75.69 109 ARG A O 1
ATOM 879 N N . TYR A 1 110 ? -18.341 7.924 19.112 1.00 70.06 110 TYR A N 1
ATOM 880 C CA . TYR A 1 110 ? -18.999 6.939 19.986 1.00 70.06 110 TYR A CA 1
ATOM 881 C C . TYR A 1 110 ? -18.166 6.571 21.218 1.00 70.06 110 TYR A C 1
ATOM 883 O O . TYR A 1 110 ? -18.714 6.400 22.298 1.00 70.06 110 TYR A O 1
ATOM 891 N N . SER A 1 111 ? -16.841 6.477 21.077 1.00 72.44 111 SER A N 1
ATOM 892 C CA . SER A 1 111 ? -15.955 6.207 22.216 1.00 72.44 111 SER A CA 1
ATOM 893 C C . SER A 1 111 ? -15.927 7.350 23.233 1.00 72.44 111 SER A C 1
ATOM 895 O O . SER A 1 111 ? -15.672 7.092 24.401 1.00 72.44 111 SER A O 1
ATOM 897 N N . LYS A 1 112 ? -16.150 8.597 22.797 1.00 67.00 112 LYS A N 1
ATOM 898 C CA . LYS A 1 112 ? -16.174 9.779 23.670 1.00 67.00 112 LYS A CA 1
ATOM 899 C C . LYS A 1 112 ? -17.523 10.012 24.353 1.00 67.00 112 LYS A C 1
ATOM 901 O O . LYS A 1 112 ? -17.546 10.739 25.326 1.00 67.00 112 LYS A O 1
ATOM 906 N N . SER A 1 113 ? -18.617 9.448 23.837 1.00 65.19 113 SER A N 1
ATOM 907 C CA . SER A 1 113 ? -19.958 9.553 24.437 1.00 65.19 113 SER A 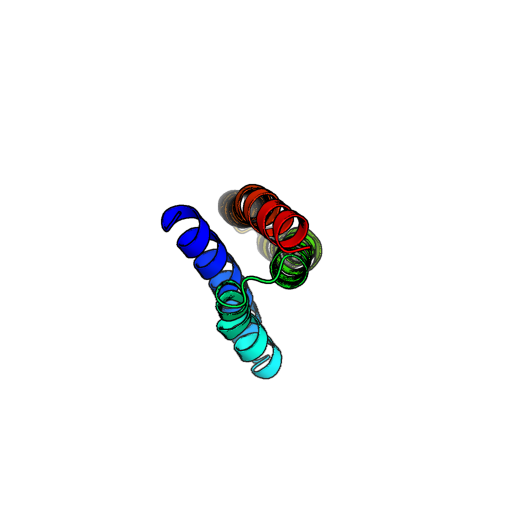CA 1
ATOM 908 C C . SER A 1 113 ? -20.295 8.407 25.397 1.00 65.19 113 SER A C 1
ATOM 910 O O . SER A 1 113 ? -21.402 8.359 25.917 1.00 65.19 113 SER A O 1
ATOM 912 N N . ALA A 1 114 ? -19.400 7.424 25.529 1.00 58.88 114 ALA A N 1
ATOM 913 C CA . ALA A 1 114 ? -19.546 6.275 26.426 1.00 58.88 114 ALA A CA 1
ATOM 914 C C . ALA A 1 114 ? -18.865 6.493 27.795 1.00 58.88 114 ALA A C 1
ATOM 916 O O . ALA A 1 114 ? -18.840 5.575 28.610 1.00 58.88 114 ALA A O 1
ATOM 917 N N . PHE A 1 115 ? -18.315 7.690 28.008 1.00 48.62 115 PHE A N 1
ATOM 918 C CA . PHE A 1 115 ? -17.770 8.225 29.254 1.00 48.62 115 PHE A CA 1
ATOM 919 C C . PHE A 1 115 ? -18.468 9.555 29.536 1.00 48.62 115 PHE A C 1
ATOM 921 O O . PHE A 1 115 ? -18.561 9.912 30.726 1.00 48.62 115 PHE A O 1
#